Protein AF-A0A5Q4G4P8-F1 (afdb_monomer)

Foldseek 3Di:
DWQWKKWKDDPPDIDIDTAHPVRDDDDPPDDFAKIKMATDDDPVDALWDKVVRIDIDGDDVVDDDDDDIDTHHHDDDDDDDPDPPPDPPPDD

Secondary structure (DSSP, 8-state):
--S-EEEEE-SS-EEEEE--TTS-----SPPSEEEEEEEE--TTS-SEEEESSEEEEEE-TT-------EEEE---PPPPPS----------

pLDDT: mean 83.34, std 13.79, range [45.5, 97.44]

Structure (mmCIF, N/CA/C/O backbone):
data_AF-A0A5Q4G4P8-F1
#
_entry.id   AF-A0A5Q4G4P8-F1
#
loop_
_atom_site.group_PDB
_atom_site.id
_atom_site.type_symbol
_atom_site.label_atom_id
_atom_site.label_alt_id
_atom_site.label_comp_id
_atom_site.label_asym_id
_atom_site.label_entity_id
_atom_site.label_seq_id
_atom_site.pdbx_PDB_ins_code
_atom_site.Cartn_x
_atom_site.Cartn_y
_atom_site.Cartn_z
_atom_site.occupancy
_atom_s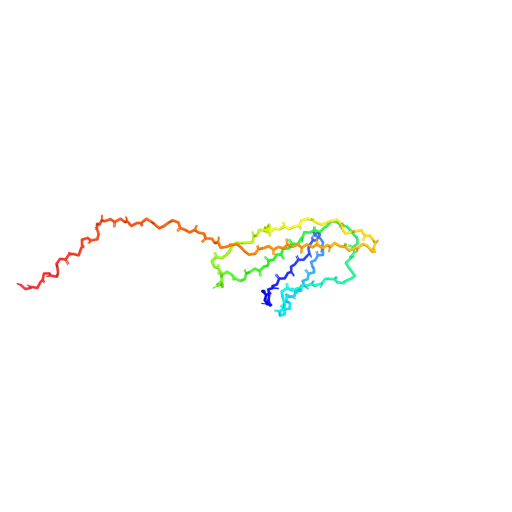ite.B_iso_or_equiv
_atom_site.auth_seq_id
_atom_site.auth_comp_id
_atom_site.auth_asym_id
_atom_site.auth_atom_id
_atom_site.pdbx_PDB_model_num
ATOM 1 N N . MET A 1 1 ? -0.594 -7.199 -11.200 1.00 74.69 1 MET A N 1
ATOM 2 C CA . MET A 1 1 ? 0.520 -7.341 -10.232 1.00 74.69 1 MET A CA 1
ATOM 3 C C . MET A 1 1 ? 0.072 -8.287 -9.124 1.00 74.69 1 MET A C 1
ATOM 5 O O . MET A 1 1 ? -0.661 -7.839 -8.258 1.00 74.69 1 MET A O 1
ATOM 9 N N . ARG A 1 2 ? 0.415 -9.580 -9.163 1.00 87.88 2 ARG A N 1
ATOM 10 C CA . ARG A 1 2 ? -0.016 -10.572 -8.152 1.00 87.88 2 ARG A CA 1
ATOM 11 C C . ARG A 1 2 ? 1.028 -10.715 -7.050 1.00 87.88 2 ARG A C 1
ATOM 13 O O . ARG A 1 2 ? 2.212 -10.656 -7.349 1.00 87.88 2 ARG A O 1
ATOM 20 N N . GLY A 1 3 ? 0.594 -10.980 -5.819 1.00 88.88 3 GLY A N 1
ATOM 21 C CA . GLY A 1 3 ? 1.487 -11.323 -4.710 1.00 88.88 3 GLY A CA 1
ATOM 22 C C . GLY A 1 3 ? 2.276 -10.137 -4.158 1.00 88.88 3 GLY A C 1
ATOM 23 O O . GLY A 1 3 ? 3.173 -10.333 -3.344 1.00 88.88 3 GLY A O 1
ATOM 24 N N . VAL A 1 4 ? 1.935 -8.912 -4.560 1.00 89.19 4 VAL A N 1
ATOM 25 C CA . VAL A 1 4 ? 2.553 -7.699 -4.026 1.00 89.19 4 VAL A CA 1
ATOM 26 C C . VAL A 1 4 ? 1.976 -7.430 -2.646 1.00 89.19 4 VAL A C 1
ATOM 28 O O . VAL A 1 4 ? 0.758 -7.459 -2.458 1.00 89.19 4 VAL A O 1
ATOM 31 N N . ARG A 1 5 ? 2.848 -7.168 -1.672 1.00 92.50 5 ARG A N 1
ATOM 32 C CA . ARG A 1 5 ? 2.432 -6.858 -0.305 1.00 92.50 5 ARG A CA 1
ATOM 33 C C . ARG A 1 5 ? 1.905 -5.429 -0.234 1.00 92.50 5 ARG A C 1
ATOM 35 O O . ARG A 1 5 ? 2.587 -4.488 -0.632 1.00 92.50 5 ARG A O 1
ATOM 42 N N . ILE A 1 6 ? 0.709 -5.276 0.318 1.00 94.06 6 ILE A N 1
ATOM 43 C CA . ILE A 1 6 ? 0.092 -3.984 0.615 1.00 94.06 6 ILE A CA 1
ATOM 44 C C . ILE A 1 6 ? 0.048 -3.810 2.125 1.00 94.06 6 ILE A C 1
ATOM 46 O O . ILE A 1 6 ? -0.336 -4.735 2.842 1.00 94.06 6 ILE A O 1
ATOM 50 N N . GLU A 1 7 ? 0.398 -2.625 2.607 1.00 96.12 7 GLU A N 1
ATOM 51 C CA . GLU A 1 7 ? 0.279 -2.258 4.013 1.00 96.12 7 GLU A CA 1
ATOM 52 C C . GLU A 1 7 ? -0.600 -1.029 4.198 1.00 96.12 7 GLU A C 1
ATOM 54 O O . GLU A 1 7 ? -0.535 -0.082 3.418 1.00 96.12 7 GLU A O 1
ATOM 59 N N . LEU A 1 8 ? -1.397 -1.043 5.263 1.00 97.06 8 LEU A N 1
ATOM 60 C CA . LEU A 1 8 ? -2.239 0.067 5.691 1.00 97.06 8 LEU A CA 1
ATOM 61 C C . LEU A 1 8 ? -1.888 0.396 7.145 1.00 97.06 8 LEU A C 1
ATOM 63 O O . LEU A 1 8 ? -1.981 -0.471 8.018 1.00 97.06 8 LEU A O 1
ATOM 67 N N . ARG A 1 9 ? -1.430 1.625 7.402 1.00 97.44 9 ARG A N 1
ATOM 68 C CA . ARG A 1 9 ? -0.871 2.041 8.700 1.00 97.44 9 ARG A CA 1
ATOM 69 C C . ARG A 1 9 ? -1.531 3.317 9.226 1.00 97.44 9 ARG A C 1
ATOM 71 O O . ARG A 1 9 ? -1.706 4.248 8.450 1.00 97.44 9 ARG A O 1
ATOM 78 N N . ASN A 1 10 ? -1.820 3.396 10.525 1.00 95.88 10 ASN A N 1
ATOM 79 C CA . ASN A 1 10 ? -2.339 4.610 11.191 1.00 95.88 10 ASN A CA 1
ATOM 80 C C . ASN A 1 10 ? -1.469 5.076 12.379 1.00 95.88 10 ASN A C 1
ATOM 82 O O . ASN A 1 10 ? -1.945 5.722 13.307 1.00 95.88 10 ASN A O 1
ATOM 86 N N . GLY A 1 11 ? -0.192 4.682 12.404 1.00 93.81 11 GLY A N 1
ATOM 87 C CA . GLY A 1 11 ? 0.748 5.000 13.488 1.00 93.81 11 GLY A CA 1
ATOM 88 C C . GLY A 1 11 ? 0.663 4.076 14.710 1.00 93.81 11 GLY A C 1
ATOM 89 O O . GLY A 1 11 ? 1.672 3.890 15.381 1.00 93.81 11 GLY A O 1
ATOM 90 N N . VAL A 1 12 ? -0.485 3.437 14.958 1.00 95.19 12 VAL A N 1
ATOM 91 C CA . VAL A 1 12 ? -0.672 2.471 16.061 1.00 95.19 12 VAL A CA 1
ATOM 92 C C . VAL A 1 12 ? -0.830 1.047 15.533 1.00 95.19 12 VAL A C 1
ATOM 94 O O . VAL A 1 12 ? -0.231 0.103 16.038 1.00 95.19 12 VAL A O 1
ATOM 97 N N . THR A 1 13 ? -1.645 0.884 14.497 1.00 95.81 13 THR A N 1
ATOM 98 C CA . THR A 1 13 ? -1.980 -0.390 13.866 1.00 95.81 13 THR A CA 1
ATOM 99 C C . THR A 1 13 ? -1.367 -0.464 12.475 1.00 95.81 13 THR A C 1
ATOM 101 O O . THR A 1 13 ? -1.335 0.516 11.729 1.00 95.81 13 THR A O 1
ATOM 104 N N . THR A 1 14 ? -0.894 -1.658 12.121 1.00 96.75 14 THR A N 1
ATOM 105 C CA . THR A 1 14 ? -0.486 -2.010 10.760 1.00 96.75 14 THR A CA 1
ATOM 106 C C . THR A 1 14 ? -1.275 -3.230 10.315 1.00 96.75 14 THR A C 1
ATOM 108 O O . THR A 1 14 ? -1.180 -4.295 10.922 1.00 96.75 14 THR A O 1
ATOM 111 N N . LEU A 1 15 ? -2.044 -3.070 9.244 1.00 97.00 15 LEU A N 1
ATOM 112 C CA . LEU A 1 15 ? -2.693 -4.163 8.533 1.00 97.00 15 LEU A CA 1
ATOM 113 C C . LEU A 1 15 ? -1.880 -4.478 7.279 1.00 97.00 15 LEU A C 1
ATOM 115 O O . LEU A 1 15 ? -1.277 -3.583 6.686 1.00 97.00 15 LEU A O 1
ATOM 119 N N . HIS A 1 16 ? -1.881 -5.737 6.852 1.00 96.62 16 HIS A N 1
ATOM 120 C CA . HIS A 1 16 ? -1.267 -6.128 5.588 1.00 96.62 16 HIS A CA 1
ATOM 121 C C . HIS A 1 16 ? -2.143 -7.117 4.823 1.00 96.62 16 HIS A C 1
ATOM 123 O O . HIS A 1 16 ? -2.920 -7.869 5.410 1.00 96.62 16 HIS A O 1
ATOM 129 N N . THR A 1 17 ? -2.013 -7.096 3.502 1.00 96.06 17 THR A N 1
ATOM 130 C CA . THR A 1 17 ? -2.631 -8.057 2.586 1.00 96.06 17 THR A CA 1
ATOM 131 C C . THR A 1 17 ? -1.739 -8.232 1.357 1.00 96.06 17 THR A C 1
ATOM 133 O O . THR A 1 17 ? -0.712 -7.562 1.228 1.00 96.06 17 THR A O 1
ATOM 136 N N . PHE A 1 18 ? -2.116 -9.131 0.455 1.00 94.12 18 PHE A N 1
ATOM 137 C CA . PHE A 1 18 ? -1.427 -9.341 -0.814 1.00 94.12 18 PHE A CA 1
ATOM 138 C C . PHE A 1 18 ? -2.387 -9.131 -1.976 1.00 94.12 18 PHE A C 1
ATOM 140 O O . PHE A 1 18 ? -3.572 -9.454 -1.872 1.00 94.12 18 PHE A O 1
ATOM 147 N N . THR A 1 19 ? -1.875 -8.605 -3.085 1.00 93.19 19 THR A N 1
ATOM 148 C CA . THR A 1 19 ? -2.659 -8.489 -4.313 1.00 93.19 19 THR A CA 1
ATOM 149 C C . THR A 1 19 ? -2.954 -9.863 -4.916 1.00 93.19 19 THR A C 1
ATOM 151 O O . THR A 1 19 ? -2.104 -10.761 -4.936 1.00 93.19 19 THR A O 1
ATOM 154 N N . ASP A 1 20 ? -4.165 -10.037 -5.436 1.00 93.81 20 ASP A N 1
ATOM 155 C CA . ASP A 1 20 ? -4.592 -11.265 -6.103 1.00 93.81 20 ASP A CA 1
ATOM 156 C C . ASP A 1 20 ? -4.074 -11.363 -7.555 1.00 93.81 20 ASP A C 1
ATOM 158 O O . ASP A 1 20 ? -3.258 -10.560 -8.011 1.00 93.81 20 ASP A O 1
ATOM 162 N N . SER A 1 21 ? -4.525 -12.372 -8.310 1.00 93.44 21 SER A N 1
ATOM 163 C CA . SER A 1 21 ? -4.121 -12.573 -9.710 1.00 93.44 21 SER A CA 1
ATOM 164 C C . SER A 1 21 ? -4.511 -11.432 -10.652 1.00 93.44 21 SER A C 1
ATOM 166 O O . SER A 1 21 ? -3.839 -11.242 -11.662 1.00 93.44 21 SER A O 1
ATOM 168 N N . SER A 1 22 ? -5.558 -10.672 -10.330 1.00 91.88 22 SER A N 1
ATOM 169 C CA . SER A 1 22 ? -5.973 -9.484 -11.084 1.00 91.88 22 SER A CA 1
ATOM 170 C C . SER A 1 22 ? -5.204 -8.224 -10.668 1.00 91.88 22 SER A C 1
ATOM 172 O O . SER A 1 22 ? -5.171 -7.240 -11.400 1.00 91.88 22 SER A O 1
ATOM 174 N N . GLY A 1 23 ? -4.517 -8.266 -9.523 1.00 89.75 23 GLY A N 1
ATOM 175 C CA . GLY A 1 23 ? -3.859 -7.114 -8.913 1.00 89.75 23 GLY A CA 1
ATOM 176 C C . GLY A 1 23 ? -4.733 -6.353 -7.920 1.00 89.75 23 GLY A 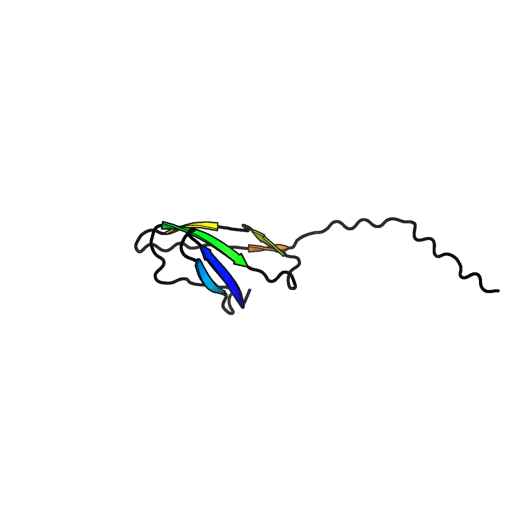C 1
ATOM 177 O O . GLY A 1 23 ? -4.274 -5.353 -7.372 1.00 89.75 23 GLY A O 1
ATOM 178 N N . ALA A 1 24 ? -5.953 -6.824 -7.660 1.00 92.81 24 ALA A N 1
ATOM 179 C CA . ALA A 1 24 ? -6.832 -6.247 -6.657 1.00 92.81 24 ALA A CA 1
ATOM 180 C C . ALA A 1 24 ? -6.411 -6.666 -5.241 1.00 92.81 24 ALA A C 1
ATOM 182 O O . ALA A 1 24 ? -5.761 -7.692 -5.032 1.00 92.81 24 ALA A O 1
ATOM 183 N N . PHE A 1 25 ? -6.795 -5.864 -4.252 1.00 93.75 25 PHE A N 1
ATOM 184 C CA . PHE A 1 25 ? -6.594 -6.142 -2.832 1.00 93.75 25 PHE A CA 1
ATOM 185 C C . PHE A 1 25 ? -7.776 -5.597 -2.025 1.00 93.75 25 PHE A C 1
ATOM 187 O O . PHE A 1 25 ? -8.538 -4.757 -2.502 1.00 93.75 25 PHE A O 1
ATOM 194 N N . ARG A 1 26 ? -7.950 -6.079 -0.790 1.00 94.19 26 ARG A N 1
ATOM 195 C CA . ARG A 1 26 ? -9.026 -5.623 0.098 1.00 94.19 26 ARG A CA 1
ATOM 196 C C . ARG A 1 26 ? -8.611 -5.715 1.561 1.00 94.19 26 ARG A C 1
ATOM 198 O O . ARG A 1 26 ? -8.061 -6.729 1.986 1.00 94.19 26 ARG A O 1
ATOM 205 N N . PHE A 1 27 ? -8.965 -4.690 2.330 1.00 94.19 27 PHE A N 1
ATOM 206 C CA . PHE A 1 27 ? -8.981 -4.717 3.791 1.00 94.19 27 PHE A CA 1
ATOM 207 C C . PHE A 1 27 ? -10.434 -4.738 4.274 1.00 94.19 27 PHE A C 1
ATOM 209 O O . PHE A 1 27 ? -11.288 -4.063 3.706 1.00 94.19 27 PHE A O 1
ATOM 216 N N . GLN A 1 28 ? -10.734 -5.536 5.297 1.00 91.50 28 GLN A N 1
ATOM 217 C CA . GLN A 1 28 ? -12.073 -5.620 5.886 1.00 91.50 28 GLN A CA 1
ATOM 218 C C . GLN A 1 28 ? -12.027 -5.168 7.340 1.00 91.50 28 GLN A C 1
ATOM 220 O O . GLN A 1 28 ? -11.042 -5.432 8.027 1.00 91.50 28 GLN A O 1
ATOM 225 N N . ARG A 1 29 ? -13.123 -4.558 7.816 1.00 90.50 29 ARG A N 1
ATOM 226 C CA . ARG A 1 29 ? -13.270 -4.092 9.206 1.00 90.50 29 ARG A CA 1
ATOM 227 C C . ARG A 1 29 ? -12.134 -3.150 9.631 1.00 90.50 29 ARG A C 1
ATOM 229 O O . ARG A 1 29 ? -11.599 -3.280 10.728 1.00 90.50 29 ARG A O 1
ATOM 236 N N . VAL A 1 30 ? -11.755 -2.229 8.744 1.00 92.50 30 VAL A N 1
ATOM 237 C CA . VAL A 1 30 ? -10.772 -1.186 9.052 1.00 92.50 30 VAL A CA 1
ATOM 238 C C . VAL A 1 30 ? -11.434 -0.174 9.992 1.00 92.50 30 VAL A C 1
ATOM 240 O O . VAL A 1 30 ? -12.489 0.356 9.641 1.00 92.50 30 VAL A O 1
ATOM 243 N N . PRO A 1 31 ? -10.876 0.076 11.190 1.00 92.69 31 PRO A N 1
ATOM 244 C CA . PRO A 1 31 ? -11.378 1.122 12.070 1.00 92.69 31 PRO A CA 1
ATOM 245 C C . PRO A 1 31 ? -11.332 2.495 11.401 1.00 92.69 31 PRO A C 1
ATOM 247 O O . PRO A 1 31 ? -10.410 2.789 10.635 1.00 92.69 31 PRO A O 1
ATOM 250 N N . ALA A 1 32 ? -12.300 3.342 11.743 1.00 92.38 32 ALA A N 1
ATOM 251 C CA . ALA A 1 32 ? -12.314 4.718 11.276 1.00 92.38 32 ALA A CA 1
ATOM 252 C C . ALA A 1 32 ? -11.068 5.487 11.748 1.00 92.38 32 ALA A C 1
ATOM 254 O O . ALA A 1 32 ? -10.541 5.224 12.834 1.00 92.38 32 ALA A O 1
ATOM 255 N N . GLY A 1 33 ? -10.614 6.434 10.932 1.00 93.62 33 GLY A N 1
ATOM 256 C CA . GLY A 1 33 ? -9.452 7.275 11.207 1.00 93.62 33 GLY A CA 1
ATOM 257 C C . GLY A 1 33 ? -8.551 7.471 9.992 1.00 93.62 33 GLY A C 1
ATOM 258 O O . GLY A 1 33 ? -8.861 7.027 8.886 1.00 93.62 33 GLY A O 1
ATOM 259 N N . ASP A 1 34 ? -7.418 8.129 10.217 1.00 95.81 34 ASP A N 1
ATOM 260 C CA . ASP A 1 34 ? -6.446 8.429 9.170 1.00 95.81 34 ASP A CA 1
ATOM 261 C C . ASP A 1 34 ? -5.490 7.260 8.943 1.00 95.81 34 ASP A C 1
ATOM 263 O O . ASP A 1 34 ? -4.839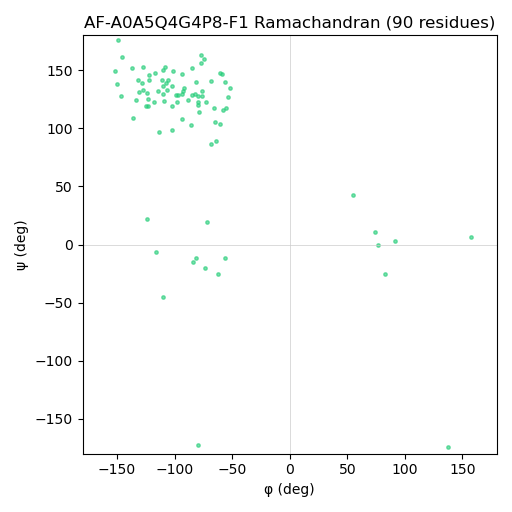 6.764 9.866 1.00 95.81 34 ASP A O 1
ATOM 267 N N . TRP A 1 35 ? -5.358 6.848 7.687 1.00 96.50 35 TRP A N 1
ATOM 268 C CA . TRP A 1 35 ? -4.500 5.750 7.274 1.00 96.50 35 TRP A CA 1
ATOM 269 C C . TRP A 1 35 ? -3.560 6.168 6.147 1.00 96.50 35 TRP A C 1
ATOM 271 O O . TRP A 1 35 ? -3.844 7.040 5.329 1.00 96.50 35 TRP A O 1
ATOM 281 N N . THR A 1 36 ? -2.412 5.505 6.083 1.00 96.75 36 THR A N 1
ATOM 282 C CA . THR A 1 36 ? -1.474 5.571 4.964 1.00 96.75 36 THR A CA 1
ATOM 283 C C . THR A 1 36 ? -1.345 4.191 4.341 1.00 96.75 36 THR A C 1
ATOM 285 O O . THR A 1 36 ? -0.985 3.229 5.024 1.00 96.75 36 THR A O 1
ATOM 288 N N . LEU A 1 37 ? -1.630 4.104 3.045 1.00 96.00 37 LEU A N 1
ATOM 289 C CA . LEU A 1 37 ? -1.461 2.914 2.226 1.00 96.00 37 LEU A CA 1
ATOM 290 C C . LEU A 1 37 ? -0.086 2.926 1.555 1.00 96.00 37 LEU A C 1
ATOM 292 O O . LEU A 1 37 ? 0.313 3.923 0.947 1.00 96.00 37 LEU A O 1
ATOM 296 N N . LEU A 1 38 ? 0.615 1.799 1.649 1.00 93.44 38 LEU A N 1
ATOM 297 C CA . LEU A 1 38 ? 1.931 1.558 1.068 1.00 93.44 38 LEU A CA 1
ATOM 298 C C . LEU A 1 38 ? 1.900 0.271 0.244 1.00 93.44 38 LEU A C 1
ATOM 300 O O . LEU A 1 38 ? 1.436 -0.768 0.715 1.00 93.44 38 LEU A O 1
ATOM 304 N N . VAL A 1 39 ? 2.439 0.329 -0.970 1.00 90.88 39 VAL A N 1
ATOM 305 C CA . VAL A 1 39 ? 2.650 -0.846 -1.822 1.00 90.88 39 VAL A CA 1
ATOM 306 C C . VAL A 1 39 ? 4.130 -1.215 -1.737 1.00 90.88 39 VAL A C 1
ATOM 308 O O . VAL A 1 39 ? 4.999 -0.404 -2.051 1.00 90.88 39 VAL A O 1
ATOM 311 N N . LEU A 1 40 ? 4.433 -2.422 -1.266 1.00 87.06 40 LEU A N 1
ATOM 312 C CA . LEU A 1 40 ? 5.799 -2.891 -1.054 1.00 87.06 40 L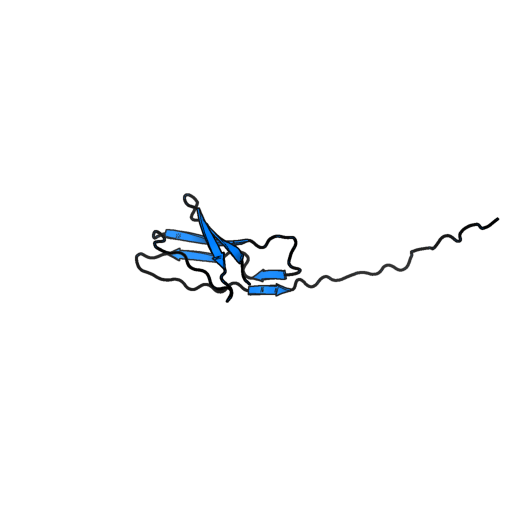EU A CA 1
ATOM 313 C C . LEU A 1 40 ? 6.203 -3.824 -2.195 1.00 87.06 40 LEU A C 1
ATOM 315 O O . LEU A 1 40 ? 5.879 -5.013 -2.189 1.00 87.06 40 LEU A O 1
ATOM 319 N N . LEU A 1 41 ? 6.925 -3.268 -3.168 1.00 78.25 41 LEU A N 1
ATOM 320 C CA . LEU A 1 41 ? 7.584 -4.042 -4.215 1.00 78.25 41 LEU A CA 1
ATOM 321 C C . LEU A 1 41 ? 8.917 -4.580 -3.687 1.00 78.25 41 LEU A C 1
ATOM 323 O O . LEU A 1 41 ? 9.739 -3.835 -3.145 1.00 78.25 41 LEU A O 1
ATOM 327 N N . THR A 1 42 ? 9.150 -5.878 -3.844 1.00 69.81 42 THR A N 1
ATOM 328 C CA . THR A 1 42 ? 10.465 -6.475 -3.620 1.00 69.81 42 THR A CA 1
ATOM 329 C C . THR A 1 42 ? 11.433 -5.929 -4.664 1.00 69.81 42 THR A C 1
ATOM 331 O O . THR A 1 42 ? 11.261 -6.121 -5.863 1.00 69.81 42 THR A O 1
ATOM 334 N N . ARG A 1 43 ? 12.472 -5.227 -4.195 1.00 56.81 43 ARG A N 1
ATOM 335 C CA . ARG A 1 43 ? 13.436 -4.449 -5.001 1.00 56.81 43 ARG A CA 1
ATOM 336 C C . ARG A 1 43 ? 14.162 -5.243 -6.100 1.00 56.81 43 ARG A C 1
ATOM 338 O O . ARG A 1 43 ? 14.841 -4.642 -6.919 1.00 56.81 43 ARG A O 1
ATOM 345 N N . ALA A 1 44 ? 14.057 -6.569 -6.086 1.00 55.16 44 ALA A N 1
ATOM 346 C CA . ALA A 1 44 ? 14.679 -7.452 -7.062 1.00 55.16 44 ALA A CA 1
ATOM 347 C C . ALA A 1 44 ? 13.892 -7.575 -8.382 1.00 55.16 44 ALA A C 1
ATOM 349 O O . ALA A 1 44 ? 14.435 -8.125 -9.331 1.00 55.16 44 ALA A O 1
ATOM 350 N N . GLU A 1 45 ? 12.643 -7.094 -8.461 1.00 53.50 45 GLU A N 1
ATOM 351 C CA . GLU A 1 45 ? 11.730 -7.518 -9.537 1.00 53.50 45 GLU A CA 1
ATOM 352 C C . GLU A 1 45 ? 11.282 -6.429 -10.520 1.00 53.50 45 GLU A C 1
ATOM 354 O O . GLU A 1 45 ? 10.625 -6.771 -11.500 1.00 53.50 45 GLU A O 1
ATOM 359 N N . THR A 1 46 ? 11.602 -5.142 -10.330 1.00 61.25 46 THR A N 1
ATOM 360 C CA . THR A 1 46 ? 11.041 -4.107 -11.219 1.00 61.25 46 THR A CA 1
ATOM 361 C C . THR A 1 46 ? 11.970 -2.924 -11.482 1.00 61.25 46 THR A C 1
ATOM 363 O O . THR A 1 46 ? 12.364 -2.222 -10.550 1.00 61.25 46 THR A O 1
ATOM 366 N N . ASP A 1 47 ? 12.170 -2.609 -12.763 1.00 76.38 47 ASP A N 1
ATOM 367 C CA . ASP A 1 47 ? 12.604 -1.292 -13.256 1.00 76.38 47 ASP A CA 1
ATOM 368 C C . ASP A 1 47 ? 11.490 -0.234 -13.133 1.00 76.38 47 ASP A C 1
ATOM 370 O O . ASP A 1 47 ? 11.542 0.797 -13.789 1.00 76.38 47 ASP A O 1
ATOM 374 N N . ASP A 1 48 ? 10.479 -0.451 -12.291 1.00 80.81 48 ASP A N 1
ATOM 375 C CA . ASP A 1 48 ? 9.327 0.430 -12.137 1.00 80.81 48 ASP A CA 1
ATOM 376 C C . ASP A 1 48 ? 9.363 1.196 -10.807 1.00 80.81 48 ASP A C 1
ATOM 378 O O . ASP A 1 48 ? 9.893 0.738 -9.792 1.00 80.81 48 ASP A O 1
ATOM 382 N N . ARG A 1 49 ? 8.734 2.373 -10.800 1.00 84.00 49 ARG A N 1
ATOM 383 C CA . ARG A 1 49 ? 8.375 3.142 -9.608 1.00 84.00 49 ARG A CA 1
ATOM 384 C C . ARG A 1 49 ? 6.865 3.137 -9.420 1.00 84.00 49 ARG A C 1
ATOM 386 O O . ARG A 1 49 ? 6.108 3.150 -10.385 1.00 84.00 49 ARG A O 1
ATOM 3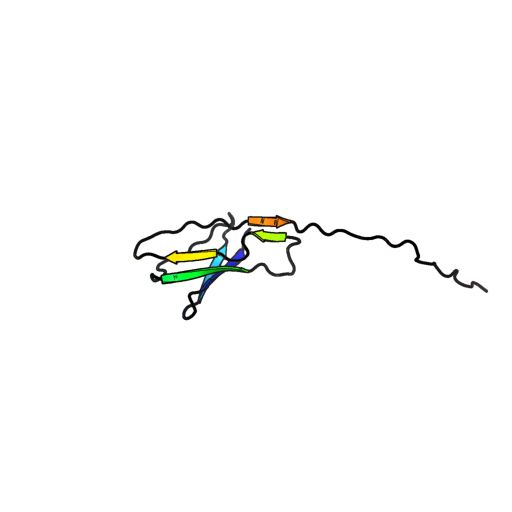93 N N . LEU A 1 50 ? 6.431 3.218 -8.172 1.00 86.81 50 LEU A N 1
ATOM 394 C CA . LEU A 1 50 ? 5.023 3.425 -7.855 1.00 86.81 50 LEU A CA 1
ATOM 395 C C . LEU A 1 50 ? 4.655 4.906 -7.975 1.00 86.81 50 LEU A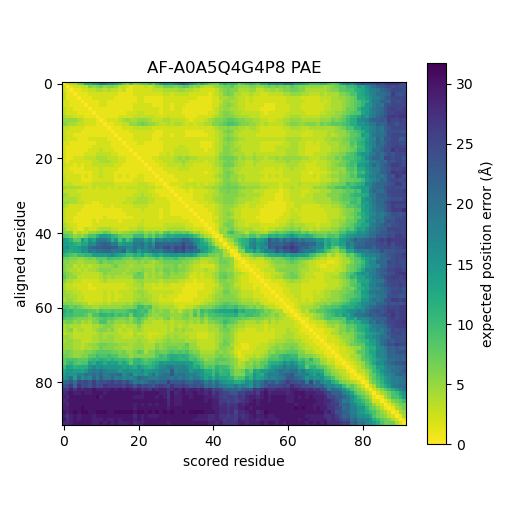 C 1
ATOM 397 O O . LEU A 1 50 ? 5.425 5.780 -7.563 1.00 86.81 50 LEU A O 1
ATOM 401 N N . ASP A 1 51 ? 3.473 5.174 -8.521 1.00 86.12 51 ASP A N 1
ATOM 402 C CA . ASP A 1 51 ? 2.897 6.510 -8.625 1.00 86.12 51 ASP A CA 1
ATOM 403 C C . ASP A 1 51 ? 1.399 6.490 -8.242 1.00 86.12 51 ASP A C 1
ATOM 405 O O . ASP A 1 51 ? 0.587 5.913 -8.980 1.00 86.12 51 ASP A O 1
ATOM 409 N N . PRO A 1 52 ? 1.013 7.063 -7.085 1.00 87.94 52 PRO A N 1
ATOM 410 C CA . PRO A 1 52 ? 1.889 7.629 -6.052 1.00 87.94 52 PRO A CA 1
ATOM 411 C C . PRO A 1 52 ? 2.606 6.535 -5.224 1.00 87.94 52 PRO A C 1
ATOM 413 O O . PRO A 1 52 ? 2.127 5.403 -5.145 1.00 87.94 52 PRO A O 1
ATOM 416 N N . PRO A 1 53 ? 3.727 6.849 -4.544 1.00 79.81 53 PRO A N 1
ATOM 417 C CA . PRO A 1 53 ? 4.444 5.884 -3.699 1.00 79.81 53 PRO A CA 1
ATOM 418 C C . PRO A 1 53 ? 3.724 5.572 -2.374 1.00 79.81 53 PRO A C 1
ATOM 420 O O . PRO A 1 53 ? 4.001 4.552 -1.744 1.00 79.81 53 PRO A O 1
ATOM 423 N N . ALA A 1 54 ? 2.819 6.452 -1.941 1.00 90.12 54 ALA A N 1
ATOM 424 C CA . ALA A 1 54 ? 1.983 6.292 -0.759 1.00 90.12 54 ALA A CA 1
ATOM 425 C C . ALA A 1 54 ? 0.669 7.058 -0.945 1.00 90.12 54 ALA A C 1
ATOM 427 O O . ALA A 1 54 ? 0.651 8.109 -1.591 1.00 90.12 54 ALA A O 1
ATOM 428 N N . VAL A 1 55 ? -0.414 6.564 -0.346 1.00 94.56 55 VAL A N 1
ATOM 429 C CA . VAL A 1 55 ? -1.737 7.205 -0.402 1.00 94.56 55 VAL A CA 1
ATOM 430 C C . VAL A 1 55 ? -2.242 7.458 1.011 1.00 94.56 55 VAL A C 1
ATOM 432 O O . VAL A 1 55 ? -2.214 6.556 1.842 1.00 94.56 55 VAL A O 1
ATOM 435 N N . ARG A 1 56 ? -2.694 8.684 1.288 1.00 94.69 56 ARG A N 1
ATOM 436 C CA . ARG A 1 56 ? -3.368 9.032 2.546 1.00 94.69 56 ARG A CA 1
ATOM 437 C C . ARG A 1 56 ? -4.873 8.863 2.377 1.00 94.69 56 ARG A C 1
ATOM 439 O O . ARG A 1 56 ? -5.415 9.287 1.362 1.00 94.69 56 ARG A O 1
ATOM 446 N N . LEU A 1 57 ? -5.503 8.241 3.363 1.00 93.25 57 LEU A N 1
ATOM 447 C CA . LEU A 1 57 ? -6.915 7.875 3.380 1.00 93.25 57 LEU A CA 1
ATOM 448 C C . LEU A 1 57 ? -7.533 8.320 4.703 1.00 93.25 57 LEU A C 1
ATOM 450 O O . LEU A 1 57 ? -6.890 8.178 5.742 1.00 93.25 57 LEU A O 1
ATOM 454 N N . ALA A 1 58 ? -8.770 8.802 4.663 1.00 92.88 58 ALA A N 1
ATOM 455 C CA . ALA A 1 58 ? -9.568 9.086 5.849 1.00 92.88 58 ALA A CA 1
ATOM 456 C C . ALA A 1 58 ? -10.748 8.112 5.856 1.00 92.88 58 ALA A C 1
ATOM 458 O O . ALA A 1 58 ? -11.743 8.322 5.172 1.00 92.88 58 ALA A O 1
ATOM 459 N N . VAL A 1 59 ? -10.612 7.016 6.603 1.00 90.88 59 VAL A N 1
ATOM 460 C CA . VAL A 1 59 ? -11.635 5.970 6.639 1.00 90.88 59 VAL A CA 1
ATOM 461 C C . VAL A 1 59 ? -12.764 6.430 7.551 1.00 90.88 59 VAL A C 1
ATOM 463 O O . VAL A 1 59 ? -12.583 6.552 8.764 1.00 90.88 59 VAL A O 1
ATOM 466 N N . GLU 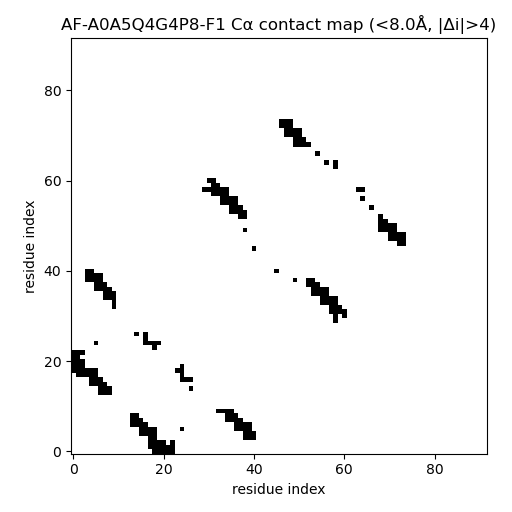A 1 60 ? -13.939 6.656 6.976 1.00 90.56 60 GLU A N 1
ATOM 467 C CA . GLU A 1 60 ? -15.150 6.970 7.732 1.00 90.56 60 GLU A CA 1
ATOM 468 C C . GLU A 1 60 ? -15.867 5.695 8.216 1.00 90.56 60 GLU A C 1
ATOM 470 O O . GLU A 1 60 ? -15.787 4.641 7.572 1.00 90.56 60 GLU A O 1
ATOM 475 N N . PRO A 1 61 ? -16.608 5.747 9.340 1.00 87.75 61 PRO A N 1
ATOM 476 C CA . PRO A 1 61 ? -17.408 4.615 9.799 1.00 87.75 61 PRO A CA 1
ATOM 477 C C . PRO A 1 61 ? -18.399 4.133 8.727 1.00 87.75 61 PRO A C 1
ATOM 479 O O . PRO A 1 61 ? -19.308 4.857 8.334 1.00 87.75 61 PRO A O 1
ATOM 482 N N . GLY A 1 62 ? -18.241 2.887 8.271 1.00 81.44 62 GLY A N 1
ATOM 483 C CA . GLY A 1 62 ? -19.095 2.287 7.236 1.00 81.44 62 GLY A CA 1
ATOM 484 C C . GLY A 1 62 ? -18.799 2.749 5.803 1.00 81.44 62 GLY A C 1
A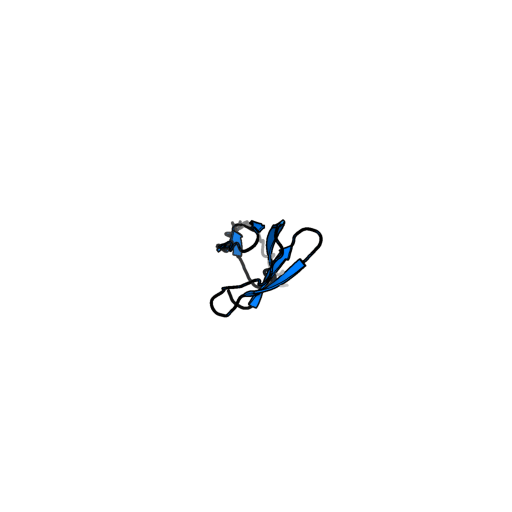TOM 485 O O . GLY A 1 62 ? -19.456 2.270 4.880 1.00 81.44 62 GLY A O 1
ATOM 486 N N . GLY A 1 63 ? -17.817 3.636 5.613 1.00 79.44 63 GLY A N 1
ATOM 487 C CA . GLY A 1 63 ? -17.374 4.112 4.306 1.00 79.44 63 GLY A CA 1
ATOM 488 C C . GLY A 1 63 ? -16.498 3.101 3.562 1.00 79.44 63 GLY A C 1
ATOM 489 O O . GLY A 1 63 ? -15.958 2.154 4.142 1.00 79.44 63 GLY A O 1
ATOM 490 N N . ALA A 1 64 ? -16.356 3.314 2.255 1.00 78.50 64 ALA A N 1
ATOM 491 C CA . ALA A 1 64 ? -15.436 2.574 1.403 1.00 78.50 64 ALA A CA 1
ATOM 492 C C . ALA A 1 64 ? -14.659 3.556 0.522 1.00 78.50 64 ALA A C 1
ATOM 494 O O . ALA A 1 64 ? -15.266 4.315 -0.229 1.00 78.50 64 ALA A O 1
ATOM 495 N N . ASP A 1 65 ? -13.330 3.489 0.595 1.00 84.75 65 ASP A N 1
ATOM 496 C CA . ASP A 1 65 ? -12.430 4.234 -0.284 1.00 84.75 65 ASP A CA 1
ATOM 497 C C . ASP A 1 65 ? -11.869 3.315 -1.369 1.00 84.75 65 ASP A C 1
ATOM 499 O O . ASP A 1 65 ? -11.442 2.188 -1.097 1.00 84.75 65 ASP A O 1
ATOM 503 N N . GLU A 1 66 ? -11.830 3.816 -2.603 1.00 87.44 66 GLU A N 1
ATOM 504 C CA . GLU A 1 66 ? -11.153 3.164 -3.720 1.00 87.44 66 GLU A CA 1
ATOM 505 C C . GLU A 1 66 ? -9.862 3.912 -4.054 1.00 87.44 66 GLU A C 1
ATOM 507 O O . GLU A 1 66 ? -9.834 5.137 -4.168 1.00 87.44 66 GLU A O 1
ATOM 512 N N . VAL A 1 67 ? -8.771 3.162 -4.218 1.00 88.12 67 VAL A N 1
ATOM 513 C CA . VAL A 1 67 ? -7.447 3.715 -4.503 1.00 88.12 67 VAL A CA 1
ATOM 514 C C . VAL A 1 67 ? -6.825 2.983 -5.676 1.00 88.12 67 VAL A C 1
ATOM 516 O O . VAL A 1 67 ? -6.732 1.756 -5.680 1.00 88.12 67 VAL A O 1
ATOM 519 N N . VAL A 1 68 ? -6.314 3.756 -6.632 1.00 87.88 68 VAL A N 1
ATOM 520 C CA . VAL A 1 68 ? -5.531 3.244 -7.758 1.00 87.88 68 VAL A CA 1
ATOM 521 C C . VAL A 1 68 ? -4.073 3.652 -7.581 1.00 87.88 68 VAL A C 1
ATOM 523 O O . VAL A 1 68 ? -3.758 4.838 -7.505 1.00 87.88 68 VAL A O 1
ATOM 526 N N . VAL A 1 69 ? -3.179 2.664 -7.567 1.00 87.12 69 VAL A N 1
ATOM 527 C CA . VAL A 1 69 ? -1.722 2.861 -7.581 1.00 87.12 69 VAL A CA 1
ATOM 528 C C . VAL A 1 69 ? -1.173 2.297 -8.885 1.00 87.12 69 VAL A C 1
ATOM 530 O O . VAL A 1 69 ? -1.522 1.179 -9.267 1.00 87.12 69 VAL A O 1
ATOM 533 N N . ARG A 1 70 ? -0.328 3.061 -9.586 1.00 86.81 70 ARG A N 1
ATOM 534 C CA . ARG A 1 70 ? 0.255 2.644 -10.870 1.00 86.81 70 ARG A CA 1
ATOM 535 C C . ARG A 1 70 ? 1.722 2.262 -10.705 1.00 86.81 70 ARG A C 1
ATOM 537 O O . ARG A 1 70 ? 2.454 2.932 -9.983 1.00 86.81 70 ARG A O 1
ATOM 544 N N . SER A 1 71 ? 2.144 1.221 -11.417 1.00 84.69 71 SER A N 1
ATOM 545 C CA . SER A 1 71 ? 3.558 0.921 -11.671 1.00 84.69 71 SER A CA 1
ATOM 546 C C . SER A 1 71 ? 3.982 1.664 -12.933 1.00 84.69 71 SER A C 1
ATOM 548 O O . SER A 1 71 ? 3.319 1.538 -13.962 1.00 84.69 71 SER A O 1
ATOM 550 N N . VAL A 1 72 ? 5.030 2.476 -12.851 1.00 86.12 72 VAL A N 1
ATOM 551 C CA . VAL A 1 72 ? 5.520 3.315 -13.948 1.00 86.12 72 VAL A CA 1
ATOM 552 C C . VAL A 1 72 ? 6.987 2.978 -14.212 1.00 86.12 72 VAL A C 1
ATOM 554 O O . VAL A 1 72 ? 7.783 3.108 -13.283 1.00 86.12 72 VAL A O 1
ATOM 557 N N . PRO A 1 73 ? 7.382 2.625 -15.447 1.00 84.44 73 PRO A N 1
ATOM 558 C CA . PRO A 1 73 ? 8.773 2.334 -15.773 1.00 84.44 73 PRO A CA 1
ATOM 559 C C . PRO A 1 73 ? 9.718 3.487 -15.441 1.00 84.44 73 PRO A C 1
ATOM 561 O O . PRO A 1 73 ? 9.426 4.665 -15.677 1.00 84.44 73 PRO A O 1
ATOM 564 N N . ILE A 1 74 ? 10.882 3.145 -14.911 1.00 82.81 74 ILE A N 1
ATOM 565 C CA . ILE A 1 74 ? 11.956 4.069 -14.598 1.00 82.81 74 ILE A CA 1
ATOM 566 C C . ILE A 1 74 ? 12.913 4.131 -15.785 1.00 82.81 74 ILE A C 1
ATOM 568 O O . ILE A 1 74 ? 13.714 3.232 -16.022 1.00 82.81 74 ILE A O 1
ATOM 572 N N . VAL A 1 75 ? 12.887 5.251 -16.503 1.00 79.94 75 VAL A N 1
ATOM 573 C CA . VAL A 1 75 ? 13.833 5.507 -17.594 1.00 79.94 75 VAL A CA 1
ATOM 574 C C . VAL A 1 75 ? 15.168 5.987 -17.018 1.00 79.94 75 VAL A C 1
ATOM 576 O O . VAL A 1 75 ? 15.217 6.933 -16.227 1.00 79.94 75 VAL A O 1
ATOM 579 N N . ARG A 1 76 ? 16.269 5.334 -17.409 1.00 80.75 76 ARG A N 1
ATOM 580 C CA . ARG A 1 76 ? 17.639 5.731 -17.055 1.00 80.75 76 ARG A CA 1
ATOM 581 C C . ARG A 1 76 ? 18.358 6.263 -18.286 1.00 80.75 76 ARG A C 1
ATOM 583 O O . ARG A 1 76 ? 18.388 5.606 -19.321 1.00 80.75 76 ARG A O 1
ATOM 590 N N . HIS A 1 77 ? 18.970 7.435 -18.157 1.00 76.69 77 HIS A N 1
ATOM 591 C CA . HIS A 1 77 ? 19.902 7.927 -19.164 1.00 76.69 77 HIS A CA 1
ATOM 592 C C . HIS A 1 77 ? 21.253 7.246 -18.953 1.00 76.69 77 HIS A C 1
ATOM 594 O O . HIS A 1 77 ? 21.846 7.367 -17.882 1.00 76.69 77 HIS A O 1
ATOM 600 N N . ILE A 1 78 ? 21.722 6.518 -19.964 1.00 76.88 78 ILE A N 1
ATOM 601 C CA . ILE A 1 78 ? 23.054 5.913 -19.975 1.00 76.88 78 ILE A CA 1
ATOM 602 C C . ILE A 1 78 ? 23.996 6.885 -20.684 1.00 76.88 78 ILE A C 1
ATOM 604 O O . ILE A 1 78 ? 23.697 7.350 -21.783 1.00 76.88 78 ILE A O 1
ATOM 608 N N . GLN A 1 79 ? 25.127 7.193 -20.051 1.00 76.50 79 GLN A N 1
ATOM 609 C CA . GLN A 1 79 ? 26.241 7.879 -20.699 1.00 76.50 79 GLN A CA 1
ATOM 610 C C . GLN A 1 79 ? 27.286 6.842 -21.100 1.00 76.50 79 GLN A C 1
ATOM 612 O O . GLN A 1 79 ? 27.718 6.042 -20.272 1.00 76.50 79 GLN A O 1
ATOM 617 N N . PHE A 1 80 ? 27.697 6.876 -22.364 1.00 73.56 80 PHE A N 1
ATOM 618 C CA . PHE A 1 80 ? 28.862 6.146 -22.845 1.00 73.56 80 PHE A CA 1
ATOM 619 C C . PHE A 1 80 ? 30.034 7.126 -22.889 1.00 73.56 80 PHE A C 1
ATOM 621 O O . PHE A 1 80 ? 29.932 8.170 -23.533 1.00 73.56 80 PHE A O 1
ATOM 628 N N . SER A 1 81 ? 31.125 6.817 -22.191 1.00 76.81 81 SER A N 1
ATOM 629 C CA . SER A 1 81 ? 32.396 7.520 -22.350 1.00 76.81 81 SER A CA 1
ATOM 630 C C . SER A 1 81 ? 33.292 6.735 -23.305 1.00 76.81 81 SER A C 1
ATOM 632 O O . SER A 1 81 ? 33.509 5.535 -23.140 1.00 76.81 81 SER A O 1
ATOM 634 N N . GLU A 1 82 ? 33.815 7.414 -24.319 1.00 61.56 82 GLU A N 1
ATOM 635 C CA . GLU A 1 82 ? 34.860 6.876 -25.184 1.00 61.56 82 GLU A CA 1
ATOM 636 C C . GLU A 1 82 ? 36.199 7.023 -24.445 1.00 61.56 82 GLU A C 1
ATOM 638 O O . GLU A 1 82 ? 36.540 8.114 -23.987 1.00 61.56 82 GLU A O 1
ATOM 643 N N . GLY A 1 83 ? 36.927 5.922 -24.236 1.00 62.34 83 GLY A N 1
ATOM 644 C CA . GLY A 1 83 ? 38.201 5.973 -23.504 1.00 62.34 83 GLY A CA 1
ATOM 645 C C . GLY A 1 83 ? 38.682 4.677 -22.856 1.00 62.34 83 GLY A C 1
ATOM 646 O O . GLY A 1 83 ? 39.690 4.698 -22.152 1.00 62.34 83 GLY A O 1
ATOM 647 N N . GLY A 1 84 ? 38.010 3.544 -23.077 1.00 53.16 84 GLY A N 1
ATOM 648 C CA . GLY A 1 84 ? 38.587 2.240 -22.762 1.00 53.16 84 GLY A CA 1
ATOM 649 C C . GLY A 1 84 ? 39.752 1.950 -23.704 1.00 53.16 84 GLY A C 1
ATOM 650 O O . GLY A 1 84 ? 39.556 1.339 -24.749 1.00 53.16 84 GLY A O 1
ATOM 651 N N . VAL A 1 85 ? 40.959 2.404 -23.359 1.00 55.28 85 VAL A N 1
ATOM 652 C CA . VAL A 1 85 ? 42.178 1.919 -24.006 1.00 55.28 85 VAL A CA 1
ATOM 653 C C . VAL A 1 85 ? 42.288 0.442 -23.646 1.00 55.28 85 VAL A C 1
ATOM 655 O O . VAL A 1 85 ? 42.605 0.093 -22.509 1.00 55.28 85 VAL A O 1
ATOM 658 N N . LEU A 1 86 ? 42.001 -0.437 -24.605 1.00 53.62 86 LEU A N 1
ATOM 659 C CA . LEU A 1 86 ? 42.565 -1.777 -24.577 1.00 53.62 86 LEU A CA 1
ATOM 660 C C . LEU A 1 86 ? 44.078 -1.564 -24.624 1.00 53.62 86 LEU A C 1
ATOM 662 O O . LEU A 1 86 ? 44.607 -1.186 -25.669 1.00 53.62 86 LEU A O 1
ATOM 666 N N . GLN A 1 87 ? 44.768 -1.717 -23.491 1.00 57.28 87 GLN A N 1
ATOM 667 C CA . GLN A 1 87 ? 46.212 -1.909 -23.556 1.00 57.28 87 GLN A CA 1
ATOM 668 C C . GLN A 1 87 ? 46.436 -3.095 -24.499 1.00 57.28 87 GLN A C 1
ATOM 670 O O . GLN A 1 87 ? 45.788 -4.134 -24.306 1.00 57.28 87 GLN A O 1
ATOM 675 N N . PRO A 1 88 ? 47.279 -2.958 -25.537 1.00 55.47 88 PRO A N 1
ATOM 676 C CA . PRO A 1 88 ? 47.746 -4.125 -26.257 1.00 55.47 88 PRO A CA 1
ATOM 677 C C . PRO A 1 88 ? 48.291 -5.098 -25.213 1.00 55.47 88 PRO A C 1
ATOM 679 O O . PRO A 1 88 ? 48.989 -4.684 -24.286 1.00 55.47 88 PRO A O 1
ATOM 682 N N . ARG A 1 89 ? 47.935 -6.381 -25.320 1.00 53.47 89 ARG A N 1
ATOM 683 C CA . ARG A 1 89 ? 48.779 -7.397 -24.699 1.00 53.47 89 ARG A CA 1
ATOM 684 C C . ARG A 1 89 ? 50.148 -7.214 -25.340 1.00 53.47 89 ARG A C 1
ATOM 686 O O . ARG A 1 89 ? 50.255 -7.348 -26.557 1.00 53.47 89 ARG A O 1
ATOM 693 N N . ASP A 1 90 ? 51.136 -6.842 -24.536 1.00 53.00 90 ASP A N 1
ATOM 694 C CA . ASP A 1 90 ? 52.533 -6.994 -24.912 1.00 53.00 90 ASP A CA 1
ATOM 695 C C . ASP A 1 90 ? 52.771 -8.506 -25.034 1.00 53.00 90 ASP A C 1
ATOM 697 O O . ASP A 1 90 ? 53.041 -9.193 -24.048 1.00 53.00 90 ASP A O 1
ATOM 701 N N . ASP A 1 91 ? 52.543 -9.035 -26.234 1.00 59.16 91 ASP A N 1
ATOM 702 C CA . ASP A 1 91 ? 53.002 -10.358 -26.621 1.00 59.16 91 ASP A CA 1
ATOM 703 C C . ASP A 1 91 ? 54.447 -10.195 -27.133 1.00 59.16 91 ASP A C 1
ATOM 705 O O . ASP A 1 91 ? 54.660 -9.711 -28.243 1.00 59.16 91 ASP A O 1
ATOM 709 N N . GLU A 1 92 ? 55.377 -10.592 -26.256 1.00 45.50 92 GLU A N 1
ATOM 710 C CA . GLU A 1 92 ? 56.784 -11.018 -26.458 1.00 45.50 92 GLU A CA 1
ATOM 711 C C . GLU A 1 92 ? 57.825 -10.033 -27.034 1.00 45.50 92 GLU A C 1
ATOM 713 O O . GLU A 1 92 ? 57.822 -9.723 -28.246 1.00 45.50 92 GLU A O 1
#

Radius of gyration: 22.06 Å; Cα contacts (8 Å, |Δi|>4): 127; chains: 1; bounding box: 76×22×43 Å

Mean predicted aligned error: 9.45 Å

Solvent-accessible surface area (backbone atoms only — not comparable to full-atom values): 6142 Å² total; per-residue (Å²): 93,57,70,40,40,36,37,42,35,54,92,83,56,77,49,74,48,52,19,38,88,85,39,52,73,82,85,77,90,75,74,59,46,63,34,39,38,40,70,52,74,68,85,89,76,60,69,50,42,59,50,62,65,60,46,82,45,76,42,49,84,93,59,85,87,88,85,85,74,42,81,40,79,60,86,76,89,82,84,86,80,90,76,82,74,76,70,76,78,86,78,129

Sequence (92 aa):
MRGVRIELRNGVTTLHTFTDSSGAFRFQRVPAGDWTLLVLLTRAETDDRLDPPAVRLAVEPGGADEVVVRSVPIVRHIQFSEGGVLQPRDDE

Nearest PDB structures (foldseek):
  6fwv-assembly2_B  TM=7.760E-01  e=7.820E-02  Bacillus anthracis
  6fwv-assembly1_A  TM=7.764E-01  e=1.483E-01  Bacillus anthracis
  4bug-assembly1_A  TM=5.817E-01  e=6.355E-01  Streptococcus pyogenes
  4iyk-assembly1_A  TM=6.790E-01  e=2.035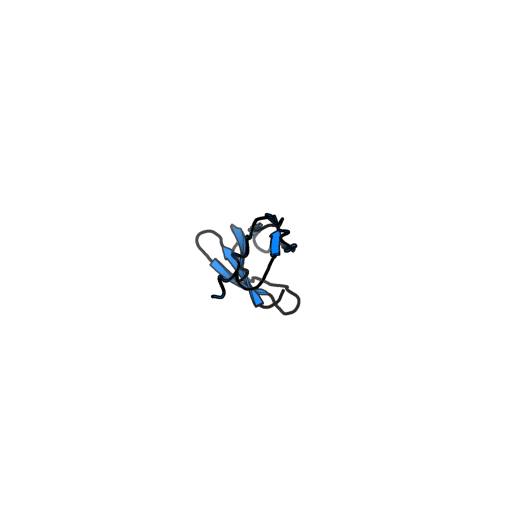E+00  Bacteroides uniformis ATCC 8492